Protein AF-A0A920KQH0-F1 (afdb_monomer)

Solvent-accessible surface area (backbone atoms only — not comparable to full-atom values): 5093 Å² total; per-residue (Å²): 134,87,81,84,59,79,67,51,59,62,51,50,52,54,52,52,51,50,51,53,53,51,53,50,42,49,72,67,34,51,63,53,34,55,75,58,71,55,44,86,89,76,51,62,92,87,70,51,82,73,81,44,52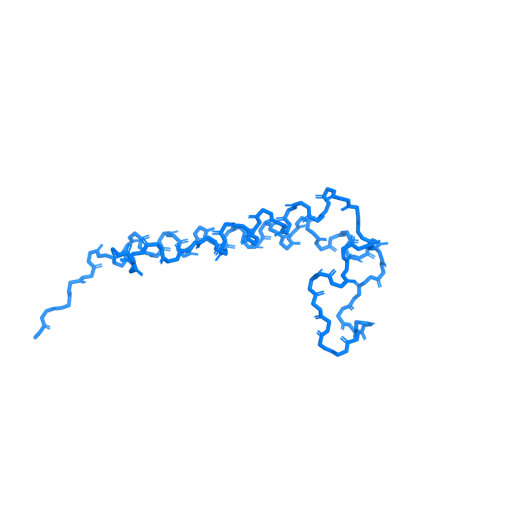,92,70,42,56,69,76,53,46,49,52,53,51,53,52,46,54,70,71,64,58,70,85,83,81,84,78,134

pLDDT: mean 85.44, std 12.98, range [30.03, 96.44]

Radius of gyration: 17.45 Å; Cα contacts (8 Å, |Δi|>4): 24; chains: 1; bounding box: 34×32×54 Å

Structure (mmCIF, N/CA/C/O backbone):
data_AF-A0A920KQH0-F1
#
_entry.id   AF-A0A920KQH0-F1
#
loop_
_atom_site.group_PDB
_atom_site.id
_atom_site.type_symbol
_atom_site.label_atom_id
_atom_site.label_alt_id
_atom_site.label_comp_id
_atom_site.label_asym_id
_atom_site.label_entity_id
_atom_site.label_seq_id
_atom_site.pdbx_PDB_ins_code
_atom_site.Cartn_x
_atom_site.Cartn_y
_atom_site.Cartn_z
_atom_site.occupancy
_atom_site.B_iso_or_equiv
_atom_site.auth_seq_id
_atom_site.auth_comp_id
_atom_site.auth_asym_id
_atom_site.auth_atom_id
_atom_site.pdbx_PDB_model_num
ATOM 1 N N . MET A 1 1 ? -6.080 -3.008 39.988 1.00 59.34 1 MET A N 1
ATOM 2 C CA . MET A 1 1 ? -6.356 -2.258 38.746 1.00 59.34 1 MET A CA 1
ATOM 3 C C . MET A 1 1 ? -7.059 -3.219 37.802 1.00 59.34 1 MET A C 1
ATOM 5 O O . MET A 1 1 ? -6.437 -4.204 37.430 1.00 59.34 1 MET A O 1
ATOM 9 N N . GLN A 1 2 ? -8.352 -3.034 37.527 1.00 70.62 2 GLN A N 1
ATOM 10 C CA . GLN A 1 2 ? -9.027 -3.829 36.495 1.00 70.62 2 GLN A CA 1
ATOM 11 C C . GLN A 1 2 ? -8.711 -3.212 35.132 1.00 70.62 2 GLN A C 1
ATOM 13 O O . GLN A 1 2 ? -8.760 -1.993 34.988 1.00 70.62 2 GLN A O 1
ATOM 18 N N . ILE A 1 3 ? -8.301 -4.042 34.172 1.00 79.00 3 ILE A N 1
ATOM 19 C CA . ILE A 1 3 ? -8.036 -3.602 32.802 1.00 79.00 3 ILE A CA 1
ATOM 20 C C . ILE A 1 3 ? -9.317 -3.796 32.001 1.00 79.00 3 ILE A C 1
ATOM 22 O O . ILE A 1 3 ? -9.745 -4.924 31.773 1.00 79.00 3 ILE A O 1
ATOM 26 N N . GLU A 1 4 ? -9.904 -2.687 31.568 1.00 79.75 4 GLU A N 1
ATOM 27 C CA . GLU A 1 4 ? -11.046 -2.676 30.660 1.00 79.75 4 GLU A CA 1
ATOM 28 C C . GLU A 1 4 ? -10.582 -3.051 29.246 1.00 79.75 4 GLU A C 1
ATOM 30 O O . GLU A 1 4 ? -9.876 -2.293 28.579 1.00 79.75 4 GLU A O 1
ATOM 35 N N . THR A 1 5 ? -10.957 -4.243 28.778 1.00 87.06 5 THR A N 1
ATOM 36 C CA . THR A 1 5 ? -10.538 -4.787 27.471 1.00 87.06 5 THR A CA 1
ATOM 37 C C . THR A 1 5 ? -11.579 -4.603 26.370 1.00 87.06 5 THR A C 1
ATOM 39 O O . THR A 1 5 ? -11.316 -4.952 25.220 1.00 87.06 5 THR A O 1
ATOM 42 N N . ALA A 1 6 ? -12.740 -4.017 26.676 1.00 89.38 6 ALA A N 1
ATOM 43 C CA . ALA A 1 6 ? -13.846 -3.861 25.728 1.00 89.38 6 ALA A CA 1
ATOM 44 C C . ALA A 1 6 ? -13.449 -3.103 24.444 1.00 89.38 6 ALA A C 1
ATOM 46 O O . ALA A 1 6 ? -13.971 -3.389 23.369 1.00 89.38 6 ALA A O 1
ATOM 47 N N . ILE A 1 7 ? -12.477 -2.186 24.529 1.00 90.00 7 ILE A N 1
ATOM 48 C CA . ILE A 1 7 ? -11.969 -1.437 23.370 1.00 90.00 7 ILE A CA 1
ATOM 49 C C . ILE A 1 7 ? -11.002 -2.243 22.485 1.00 90.00 7 ILE A C 1
ATOM 51 O O . ILE A 1 7 ? -10.768 -1.878 21.333 1.00 90.00 7 ILE A O 1
ATOM 55 N N . LEU A 1 8 ? -10.457 -3.359 22.983 1.00 92.06 8 LEU A N 1
ATOM 56 C CA . LEU A 1 8 ? -9.509 -4.187 22.230 1.00 92.06 8 LEU A CA 1
ATOM 57 C C . LEU A 1 8 ? -10.186 -4.918 21.072 1.00 92.06 8 LEU A C 1
ATOM 59 O O . LEU A 1 8 ? -9.576 -5.071 20.019 1.00 92.06 8 LEU A O 1
ATOM 63 N N . ALA A 1 9 ? -11.441 -5.339 21.241 1.00 92.31 9 ALA A N 1
ATOM 64 C CA . ALA A 1 9 ? -12.192 -6.026 20.194 1.00 92.31 9 ALA A CA 1
ATOM 65 C C . ALA A 1 9 ? -12.332 -5.180 18.907 1.00 92.31 9 ALA A C 1
ATOM 67 O O . ALA A 1 9 ? -11.868 -5.634 17.858 1.00 92.31 9 ALA A O 1
ATOM 68 N N . PRO A 1 10 ? -12.886 -3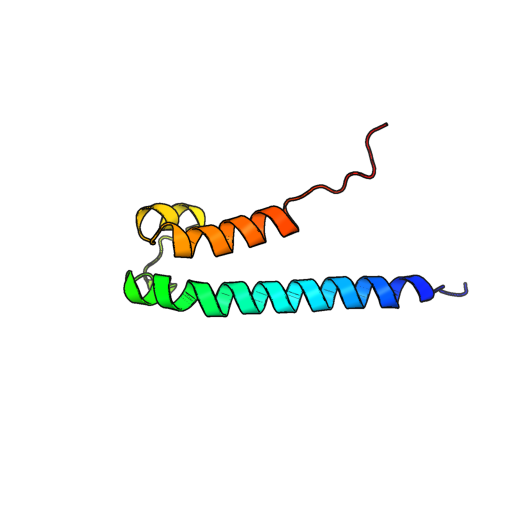.949 18.933 1.00 93.62 10 PRO A N 1
ATOM 69 C CA . PRO A 1 10 ? -12.970 -3.124 17.727 1.00 93.62 10 PRO A CA 1
ATOM 70 C C . PRO A 1 10 ? -11.588 -2.727 17.183 1.00 93.62 10 PRO A C 1
ATOM 72 O O . PRO A 1 10 ? -11.402 -2.693 15.967 1.00 93.62 10 PRO A O 1
ATOM 75 N N . ALA A 1 11 ? -10.594 -2.501 18.050 1.00 92.75 11 ALA A N 1
ATOM 76 C CA . ALA A 1 11 ? -9.226 -2.217 17.615 1.00 92.75 11 ALA A CA 1
ATOM 77 C C . ALA A 1 11 ? -8.599 -3.398 16.847 1.00 92.75 11 ALA A C 1
ATOM 79 O O . ALA A 1 11 ? -7.990 -3.199 15.794 1.00 92.75 11 ALA A O 1
ATOM 80 N N . ALA A 1 12 ? -8.788 -4.630 17.328 1.00 94.69 12 ALA A N 1
ATOM 81 C CA . ALA A 1 12 ? -8.297 -5.839 16.672 1.00 94.69 12 ALA A CA 1
ATOM 82 C C . ALA A 1 12 ? -8.965 -6.062 15.308 1.00 94.69 12 ALA A C 1
ATOM 84 O O . ALA A 1 12 ? -8.287 -6.435 14.351 1.00 94.69 12 ALA A O 1
ATOM 85 N N . VAL A 1 13 ? -10.267 -5.781 15.191 1.00 96.12 13 VAL A N 1
ATOM 86 C CA . VAL A 1 13 ? -10.992 -5.857 13.912 1.00 96.12 13 VAL A CA 1
ATOM 87 C C . VAL A 1 13 ? -10.419 -4.868 12.893 1.00 96.12 13 VAL A C 1
ATOM 89 O O . VAL A 1 13 ? -10.143 -5.258 11.759 1.00 96.12 13 VAL A O 1
ATOM 92 N N . LEU A 1 14 ? -10.174 -3.615 13.287 1.00 93.12 14 LEU A N 1
ATOM 93 C CA . LEU A 1 14 ? -9.579 -2.603 12.403 1.00 93.12 14 LEU A CA 1
ATOM 94 C C . LEU A 1 14 ? -8.145 -2.961 11.986 1.00 93.12 14 LEU A C 1
ATOM 96 O O . LEU A 1 14 ? -7.785 -2.807 10.816 1.00 93.12 14 LEU A O 1
ATOM 100 N N . ALA A 1 15 ? -7.337 -3.479 12.915 1.00 93.25 15 ALA A N 1
ATOM 101 C CA . ALA A 1 15 ? -5.983 -3.945 12.616 1.00 93.25 15 ALA A CA 1
ATOM 102 C C . ALA A 1 15 ? -5.999 -5.144 11.652 1.00 93.25 15 ALA A C 1
ATOM 104 O O . ALA A 1 15 ? -5.261 -5.164 10.665 1.00 93.25 15 ALA A O 1
ATOM 105 N N . GLY A 1 16 ? -6.886 -6.113 11.894 1.00 96.44 16 GLY A N 1
ATOM 106 C CA . GLY A 1 16 ? -7.079 -7.266 11.019 1.00 96.44 16 GLY A CA 1
ATOM 107 C C . GLY A 1 16 ? -7.531 -6.856 9.619 1.00 96.44 16 GLY A C 1
ATOM 108 O O . GLY A 1 16 ? -6.961 -7.310 8.628 1.00 96.44 16 GLY A O 1
ATOM 109 N N . TRP A 1 17 ? -8.490 -5.933 9.524 1.00 94.50 17 TRP A N 1
ATOM 110 C CA . TRP A 1 17 ? -8.945 -5.402 8.241 1.00 94.50 17 TRP A CA 1
ATOM 111 C C . TRP A 1 17 ? -7.827 -4.669 7.492 1.00 94.50 17 TRP A C 1
ATOM 113 O O . TRP A 1 17 ? -7.627 -4.900 6.300 1.00 94.50 17 TRP A O 1
ATOM 123 N N . THR A 1 18 ? -7.025 -3.868 8.196 1.00 93.00 18 THR A N 1
ATOM 124 C CA . THR A 1 18 ? -5.842 -3.210 7.616 1.00 93.00 18 THR A CA 1
ATOM 125 C C . THR A 1 18 ? -4.872 -4.229 7.012 1.00 93.00 18 THR A C 1
ATOM 127 O O . THR A 1 18 ? -4.395 -4.037 5.892 1.00 93.00 18 THR A O 1
ATOM 130 N N . MET A 1 19 ? -4.628 -5.350 7.700 1.00 95.88 19 MET A N 1
ATOM 131 C CA . MET A 1 19 ? -3.761 -6.417 7.192 1.00 95.88 19 MET A CA 1
ATOM 132 C C . MET A 1 19 ? -4.331 -7.081 5.931 1.00 95.88 19 MET A C 1
ATOM 134 O O . MET A 1 19 ? -3.591 -7.350 4.987 1.00 95.88 19 MET A O 1
ATOM 138 N N . VAL A 1 20 ? -5.648 -7.301 5.873 1.00 95.88 20 VAL A N 1
ATOM 139 C CA . VAL A 1 20 ? -6.314 -7.834 4.673 1.00 95.88 20 VAL A CA 1
ATOM 140 C C . VAL A 1 20 ? -6.105 -6.908 3.473 1.00 95.88 20 VAL A C 1
ATOM 142 O O . VAL A 1 20 ? -5.721 -7.373 2.397 1.00 95.88 20 VAL A O 1
ATOM 145 N N . VAL A 1 21 ? -6.295 -5.597 3.647 1.00 93.38 21 VAL A N 1
ATOM 146 C CA . VAL A 1 21 ? -6.087 -4.619 2.564 1.00 93.38 21 VAL A CA 1
ATOM 147 C C . VAL A 1 21 ? -4.607 -4.542 2.161 1.00 93.38 21 VAL A C 1
ATOM 149 O O . VAL A 1 21 ? -4.302 -4.445 0.971 1.00 93.38 21 VAL A O 1
ATOM 152 N N . PHE A 1 22 ? -3.676 -4.654 3.112 1.00 92.31 22 PHE A N 1
ATOM 153 C CA . PHE A 1 22 ? -2.239 -4.708 2.822 1.00 92.31 22 PHE A CA 1
ATOM 154 C C . PHE A 1 22 ? -1.859 -5.932 1.976 1.00 92.31 22 PHE A C 1
ATOM 156 O O . PHE A 1 22 ? -1.172 -5.806 0.959 1.00 92.31 22 PHE A O 1
ATOM 163 N N . LEU A 1 23 ? -2.353 -7.115 2.344 1.00 95.75 23 LEU A N 1
ATOM 164 C CA . LEU A 1 23 ? -2.137 -8.333 1.561 1.00 95.75 23 LEU A CA 1
ATOM 165 C C . LEU A 1 23 ? -2.753 -8.212 0.161 1.00 95.75 23 LEU A C 1
ATOM 167 O O . LEU A 1 23 ? -2.141 -8.635 -0.821 1.00 95.75 23 LEU A O 1
ATOM 171 N N . TRP A 1 24 ? -3.922 -7.577 0.048 1.00 93.50 24 TRP A N 1
ATOM 172 C CA . TRP A 1 24 ? -4.550 -7.292 -1.240 1.00 93.50 24 TRP A CA 1
ATOM 173 C C . TRP A 1 24 ? -3.705 -6.353 -2.115 1.00 93.50 24 TRP A C 1
ATOM 175 O O . TRP A 1 24 ? -3.523 -6.632 -3.303 1.00 93.50 24 TRP A O 1
ATOM 185 N N . LEU A 1 25 ? -3.119 -5.294 -1.5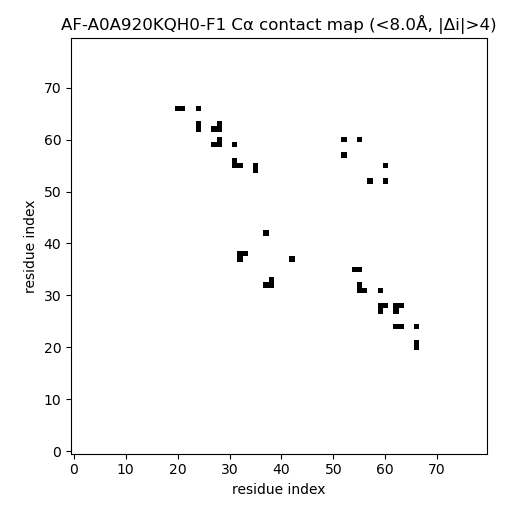43 1.00 93.12 25 LEU A N 1
ATOM 186 C CA . LEU A 1 25 ? -2.171 -4.419 -2.242 1.00 93.12 25 LEU A CA 1
ATOM 187 C C . LEU A 1 25 ? -0.994 -5.222 -2.812 1.00 93.12 25 LEU A C 1
ATOM 189 O O . LEU A 1 25 ? -0.709 -5.116 -4.008 1.00 93.12 25 LEU A O 1
ATOM 193 N N . ILE A 1 26 ? -0.325 -6.028 -1.977 1.00 92.19 26 ILE A N 1
ATOM 194 C CA . ILE A 1 26 ? 0.824 -6.845 -2.400 1.00 92.19 26 ILE A CA 1
ATOM 195 C C . ILE A 1 26 ? 0.407 -7.771 -3.541 1.00 92.19 26 ILE A C 1
ATOM 197 O O . ILE A 1 26 ? 1.019 -7.748 -4.610 1.00 92.19 26 ILE A O 1
ATOM 201 N N . ALA A 1 27 ? -0.670 -8.536 -3.351 1.00 94.31 27 ALA A N 1
ATOM 202 C CA . ALA A 1 27 ? -1.136 -9.514 -4.328 1.00 94.31 27 ALA A CA 1
ATOM 203 C C . ALA A 1 27 ? -1.450 -8.886 -5.696 1.00 94.31 27 ALA A C 1
ATOM 205 O O . ALA A 1 27 ? -1.210 -9.501 -6.736 1.00 94.31 27 ALA A O 1
ATOM 206 N N . ARG A 1 28 ? -1.981 -7.658 -5.717 1.00 92.69 28 ARG A N 1
ATOM 207 C CA . ARG A 1 28 ? -2.384 -6.984 -6.960 1.00 92.69 28 ARG A CA 1
ATOM 208 C C . ARG A 1 28 ? -1.272 -6.164 -7.605 1.00 92.69 28 ARG A C 1
ATOM 210 O O . ARG A 1 28 ? -1.304 -5.991 -8.822 1.00 92.69 28 ARG A O 1
ATOM 217 N N . ARG A 1 29 ? -0.302 -5.672 -6.831 1.00 90.94 29 ARG A N 1
ATOM 218 C CA . ARG A 1 29 ? 0.767 -4.796 -7.336 1.00 90.94 29 ARG A CA 1
ATOM 219 C C . ARG A 1 29 ? 2.053 -5.549 -7.681 1.00 90.94 29 ARG A C 1
ATOM 221 O O . ARG A 1 29 ? 2.715 -5.179 -8.647 1.00 90.94 29 ARG A O 1
ATOM 228 N N . MET A 1 30 ? 2.383 -6.627 -6.965 1.00 90.75 30 MET A N 1
ATOM 229 C CA . MET A 1 30 ? 3.604 -7.420 -7.199 1.00 90.75 30 MET A CA 1
ATOM 230 C C . MET A 1 30 ? 3.776 -7.927 -8.643 1.00 90.75 30 MET A C 1
ATOM 232 O O . MET A 1 30 ? 4.888 -7.830 -9.162 1.00 90.75 30 MET A O 1
ATOM 236 N N . PRO 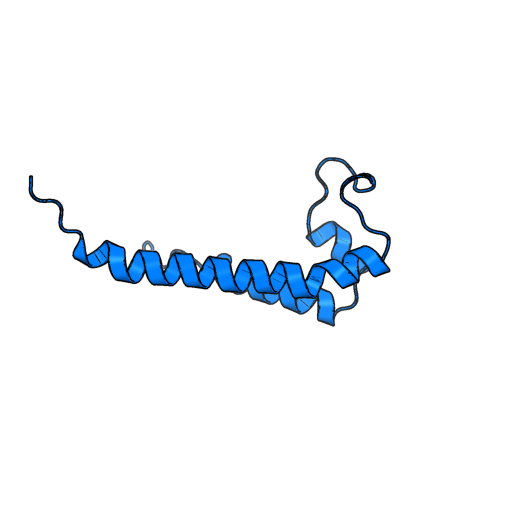A 1 31 ? 2.726 -8.392 -9.351 1.00 91.94 31 PRO A N 1
ATOM 237 C CA . PRO A 1 31 ? 2.875 -8.807 -10.746 1.00 91.94 31 PRO A CA 1
ATOM 238 C C . PRO A 1 31 ? 3.323 -7.671 -11.677 1.00 91.94 31 PRO A C 1
ATOM 240 O O . PRO A 1 31 ? 4.053 -7.917 -12.632 1.00 91.94 31 PRO A O 1
ATOM 243 N N . ALA A 1 32 ? 2.925 -6.425 -11.393 1.00 92.31 32 ALA A N 1
ATOM 244 C CA . ALA A 1 32 ? 3.332 -5.267 -12.187 1.00 92.31 32 ALA A CA 1
ATOM 245 C C . ALA A 1 32 ? 4.821 -4.939 -11.993 1.00 92.31 32 ALA A C 1
ATOM 247 O O . ALA A 1 32 ? 5.500 -4.610 -12.961 1.00 92.31 32 ALA A O 1
ATOM 248 N N . PHE A 1 33 ? 5.344 -5.098 -10.772 1.00 91.44 33 PHE A N 1
ATOM 249 C CA . PHE A 1 33 ? 6.781 -4.986 -10.504 1.00 91.44 33 PHE A CA 1
ATOM 250 C C . PHE A 1 33 ? 7.586 -6.055 -11.244 1.00 91.44 33 PHE A C 1
ATOM 252 O O . PHE A 1 33 ? 8.568 -5.727 -11.906 1.00 91.44 33 PHE A O 1
ATOM 259 N N . ALA A 1 34 ? 7.134 -7.312 -11.192 1.00 90.06 34 ALA A N 1
ATOM 260 C CA . ALA A 1 34 ? 7.784 -8.409 -11.905 1.00 90.06 34 ALA A CA 1
ATOM 261 C C . ALA A 1 34 ? 7.796 -8.176 -13.427 1.00 90.06 34 ALA A C 1
ATOM 263 O O . ALA A 1 34 ? 8.832 -8.350 -14.064 1.00 90.06 34 ALA A O 1
ATOM 264 N N . ALA A 1 35 ? 6.677 -7.719 -14.001 1.00 90.56 35 ALA A N 1
ATOM 265 C CA . ALA A 1 35 ? 6.580 -7.391 -15.424 1.00 90.56 35 ALA A CA 1
ATOM 266 C C . ALA A 1 35 ? 7.484 -6.214 -15.840 1.00 90.56 35 ALA A C 1
ATOM 268 O O . ALA A 1 35 ? 7.966 -6.188 -16.968 1.00 90.56 35 ALA A O 1
ATOM 269 N N . ALA A 1 36 ? 7.741 -5.268 -14.932 1.00 89.38 36 ALA A N 1
ATOM 270 C CA . ALA A 1 36 ? 8.669 -4.156 -15.140 1.00 89.38 36 ALA A CA 1
ATOM 271 C C . ALA A 1 36 ? 10.142 -4.523 -14.856 1.00 89.38 36 ALA A C 1
ATOM 273 O O . ALA A 1 36 ? 11.011 -3.659 -14.926 1.00 89.38 36 ALA A O 1
ATOM 274 N N . GLY A 1 37 ? 10.444 -5.782 -14.507 1.00 89.00 37 GLY A N 1
ATOM 275 C CA . GLY A 1 37 ? 11.802 -6.223 -14.163 1.00 89.00 37 GLY A CA 1
ATOM 276 C C . GLY A 1 37 ? 12.324 -5.673 -12.830 1.00 89.00 37 GLY A C 1
ATOM 277 O O . GLY A 1 37 ? 13.517 -5.769 -12.537 1.00 89.00 37 GLY A O 1
ATOM 278 N N . ILE A 1 38 ? 11.441 -5.108 -12.006 1.00 88.31 38 ILE A N 1
ATOM 279 C CA . ILE A 1 38 ? 11.790 -4.505 -10.726 1.00 88.31 38 ILE A CA 1
ATOM 280 C C . ILE A 1 38 ? 11.804 -5.600 -9.658 1.00 88.31 38 ILE A C 1
ATOM 282 O O . ILE A 1 38 ? 10.777 -6.202 -9.340 1.00 88.31 38 ILE A O 1
ATOM 286 N N . THR A 1 39 ? 12.973 -5.838 -9.069 1.00 84.56 39 THR A N 1
ATOM 287 C CA . THR A 1 39 ? 13.165 -6.802 -7.980 1.00 84.56 39 THR A CA 1
ATOM 288 C C . THR A 1 39 ? 13.865 -6.139 -6.802 1.00 84.56 39 THR A C 1
ATOM 290 O O . THR A 1 39 ? 14.575 -5.149 -6.967 1.00 84.56 39 THR A O 1
ATOM 293 N N . VAL A 1 40 ? 13.703 -6.708 -5.605 1.00 77.12 40 VAL A N 1
ATOM 294 C CA . VAL A 1 40 ? 14.365 -6.207 -4.387 1.00 77.12 40 VAL A CA 1
ATOM 295 C C . VAL A 1 40 ? 15.894 -6.209 -4.531 1.00 77.12 40 VAL A C 1
ATOM 297 O O . VAL A 1 40 ? 16.550 -5.322 -4.002 1.00 77.12 40 VAL A O 1
ATOM 300 N N . GLY A 1 41 ? 16.462 -7.160 -5.281 1.00 82.25 41 GLY A N 1
ATOM 301 C CA . GLY A 1 41 ? 17.910 -7.251 -5.499 1.00 82.25 41 GLY A CA 1
ATOM 302 C C . GLY A 1 41 ? 18.480 -6.209 -6.467 1.00 82.25 41 GLY A C 1
ATOM 303 O O . GLY A 1 41 ? 19.666 -5.910 -6.391 1.00 82.25 41 GLY A O 1
ATOM 304 N N . ASN A 1 42 ? 17.647 -5.644 -7.346 1.00 83.56 42 ASN A N 1
ATOM 305 C CA . ASN A 1 42 ? 18.081 -4.691 -8.374 1.00 83.56 42 ASN A CA 1
ATOM 306 C C . ASN A 1 42 ? 17.725 -3.237 -8.034 1.00 83.56 42 ASN A C 1
ATOM 308 O O . ASN A 1 42 ? 18.112 -2.324 -8.763 1.00 83.56 42 ASN A O 1
ATOM 312 N N . MET A 1 43 ? 16.965 -3.004 -6.961 1.00 83.56 43 MET A N 1
ATOM 313 C CA . MET A 1 43 ? 16.643 -1.651 -6.525 1.00 83.56 43 MET A CA 1
ATOM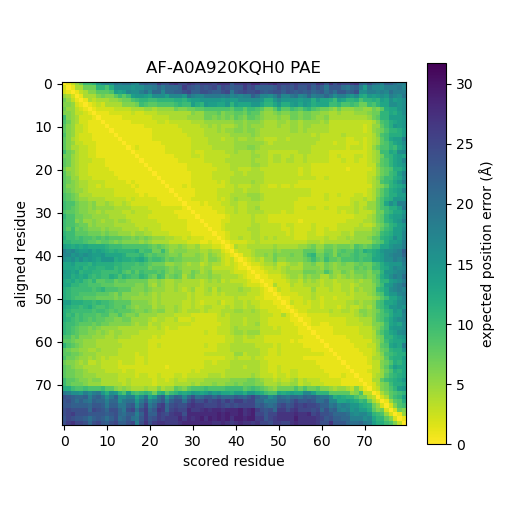 314 C C . MET A 1 43 ? 17.857 -0.987 -5.858 1.00 83.56 43 MET A C 1
ATOM 316 O O . MET A 1 43 ? 18.545 -1.629 -5.061 1.00 83.56 43 MET A O 1
ATOM 320 N N . PRO A 1 44 ? 18.095 0.313 -6.113 1.00 86.62 44 PRO A N 1
ATOM 321 C CA . PRO A 1 44 ? 19.068 1.088 -5.356 1.00 86.62 44 PRO A CA 1
ATOM 322 C C . PRO A 1 44 ? 18.809 1.011 -3.847 1.00 86.62 44 PRO A C 1
ATOM 324 O O . PRO A 1 44 ? 17.661 0.970 -3.395 1.00 86.62 44 PRO A O 1
ATOM 327 N N . ALA A 1 45 ? 19.877 1.044 -3.048 1.00 87.94 45 ALA A N 1
ATOM 328 C CA . ALA A 1 45 ? 19.745 1.118 -1.599 1.00 87.94 45 ALA A CA 1
ATOM 329 C C . ALA A 1 45 ? 18.940 2.370 -1.201 1.00 87.94 45 ALA A C 1
ATOM 331 O O . ALA A 1 45 ? 19.253 3.481 -1.624 1.00 87.94 45 ALA A O 1
ATOM 332 N N . GLY A 1 46 ? 17.897 2.181 -0.390 1.00 85.81 46 GLY A N 1
ATOM 333 C CA . GLY A 1 46 ? 16.997 3.261 0.024 1.00 85.81 46 GLY A CA 1
ATOM 334 C C . GLY A 1 46 ? 15.883 3.605 -0.971 1.00 85.81 46 GLY A C 1
ATOM 335 O O . GLY A 1 46 ? 15.155 4.565 -0.714 1.00 85.81 46 GLY A O 1
ATOM 336 N N . ALA A 1 47 ? 15.722 2.834 -2.055 1.00 85.25 47 ALA A N 1
ATOM 337 C CA . ALA A 1 47 ? 14.609 2.998 -2.985 1.00 85.25 47 ALA A CA 1
ATOM 338 C C . ALA A 1 47 ? 13.251 2.905 -2.273 1.00 85.25 47 ALA A C 1
ATOM 340 O O . ALA A 1 47 ? 13.022 2.074 -1.387 1.00 85.25 47 ALA A O 1
ATOM 341 N N . ARG A 1 48 ? 12.336 3.775 -2.681 1.00 85.38 48 ARG A N 1
ATOM 342 C CA . ARG A 1 48 ? 10.984 3.926 -2.152 1.00 85.38 48 ARG A CA 1
ATOM 343 C C . ARG A 1 48 ? 9.966 3.525 -3.206 1.00 85.38 48 ARG A C 1
ATOM 345 O O . ARG A 1 48 ? 10.229 3.534 -4.404 1.00 85.38 48 ARG A O 1
ATOM 352 N N . GLY A 1 49 ? 8.739 3.263 -2.758 1.00 81.38 49 GLY A N 1
ATOM 353 C CA . GLY A 1 49 ? 7.628 2.964 -3.664 1.00 81.38 49 GLY A CA 1
ATOM 354 C C . GLY A 1 49 ? 7.395 4.047 -4.728 1.00 81.38 49 GLY A C 1
ATOM 355 O O . GLY A 1 49 ? 7.019 3.704 -5.847 1.00 81.38 49 GLY A O 1
ATOM 356 N N . VAL A 1 50 ? 7.671 5.316 -4.405 1.00 85.69 50 VAL A N 1
ATOM 357 C CA . VAL A 1 50 ? 7.536 6.461 -5.326 1.00 85.69 50 VAL A CA 1
ATOM 358 C C . VAL A 1 50 ? 8.553 6.438 -6.471 1.00 85.69 50 VAL A C 1
ATOM 360 O O . VAL A 1 50 ? 8.228 6.846 -7.582 1.00 85.69 50 VAL A O 1
ATOM 363 N N . ASP A 1 51 ? 9.738 5.860 -6.258 1.00 88.50 51 ASP A N 1
ATOM 364 C CA . ASP A 1 51 ? 10.805 5.791 -7.272 1.00 88.50 51 ASP A CA 1
ATOM 365 C C . ASP A 1 51 ? 10.446 4.837 -8.430 1.00 88.50 51 ASP A C 1
ATOM 367 O O . ASP A 1 51 ? 11.104 4.793 -9.470 1.00 88.50 51 ASP A O 1
ATOM 371 N N . THR A 1 52 ? 9.371 4.062 -8.257 1.00 86.88 52 THR A N 1
ATOM 372 C CA . THR A 1 52 ? 8.883 3.077 -9.229 1.00 86.88 52 THR A CA 1
ATOM 373 C C . THR A 1 52 ? 7.657 3.553 -10.006 1.00 86.88 52 THR A C 1
ATOM 375 O O . THR A 1 52 ? 7.217 2.868 -10.928 1.00 86.88 52 THR A O 1
ATOM 378 N N . GLU A 1 53 ? 7.112 4.736 -9.695 1.00 87.69 53 GLU A N 1
ATOM 379 C CA . GLU A 1 53 ? 5.856 5.201 -10.297 1.00 87.69 53 GLU A CA 1
ATOM 380 C C . GLU A 1 53 ? 5.947 5.405 -11.810 1.00 87.69 53 GLU A C 1
ATOM 382 O O . GLU A 1 53 ? 5.013 5.040 -12.519 1.00 87.69 53 GLU A O 1
ATOM 387 N N . GLY A 1 54 ? 7.082 5.898 -12.314 1.00 89.31 54 GLY A N 1
ATOM 388 C CA . GLY A 1 54 ? 7.307 6.081 -13.753 1.00 89.31 54 GLY A CA 1
ATOM 389 C C . GLY A 1 54 ? 7.500 4.779 -14.541 1.00 89.31 54 GLY A C 1
ATOM 390 O O . GLY A 1 54 ? 7.483 4.802 -15.767 1.00 89.31 54 GLY A O 1
ATOM 391 N N . GLN A 1 55 ? 7.687 3.650 -13.854 1.00 89.38 55 GLN A N 1
ATOM 392 C CA . GLN A 1 55 ? 7.965 2.344 -14.466 1.00 89.38 55 GLN A CA 1
ATOM 393 C C . GLN A 1 55 ? 6.724 1.440 -14.511 1.00 89.38 55 GLN A C 1
ATOM 395 O O . GLN A 1 55 ? 6.698 0.443 -15.230 1.00 89.38 55 GLN A O 1
ATOM 400 N N . LEU A 1 56 ? 5.690 1.774 -13.736 1.00 90.69 56 LEU A N 1
ATOM 401 C CA . LEU A 1 56 ? 4.463 0.994 -13.619 1.00 90.69 56 LEU A CA 1
ATOM 402 C C . LEU A 1 56 ? 3.301 1.691 -14.333 1.00 90.69 56 LEU A C 1
ATOM 404 O O . LEU A 1 56 ? 3.221 2.913 -14.400 1.00 90.69 56 LEU A O 1
ATOM 408 N N . SER A 1 57 ? 2.336 0.905 -14.819 1.00 92.00 57 SER A N 1
ATOM 409 C CA . SER A 1 57 ? 1.083 1.471 -15.338 1.00 92.00 57 SER A CA 1
ATOM 410 C C . SER A 1 57 ? 0.340 2.269 -14.255 1.00 92.00 57 SER A C 1
ATOM 412 O O . SER A 1 57 ? 0.328 1.876 -13.085 1.00 92.00 57 SER A O 1
ATOM 414 N N . ALA A 1 58 ? -0.374 3.329 -14.648 1.00 92.44 58 ALA A N 1
ATOM 415 C CA . ALA A 1 58 ? -1.159 4.153 -13.721 1.00 92.44 58 ALA A CA 1
ATOM 416 C C . ALA A 1 58 ? -2.114 3.317 -12.848 1.00 92.44 58 ALA A C 1
ATOM 418 O O . ALA A 1 58 ? -2.184 3.505 -11.638 1.00 92.44 58 ALA A O 1
ATOM 419 N N . LYS A 1 59 ? -2.772 2.310 -13.436 1.00 91.50 59 LYS A N 1
ATOM 420 C CA . LYS A 1 59 ? -3.684 1.409 -12.718 1.00 91.50 59 LYS A CA 1
ATOM 421 C C . LYS A 1 59 ? -2.986 0.591 -11.626 1.00 91.50 59 LYS A C 1
ATOM 423 O O . LYS A 1 59 ? -3.593 0.334 -10.590 1.00 91.50 59 LYS A O 1
ATOM 428 N N . ALA A 1 60 ? -1.735 0.182 -11.844 1.00 91.88 60 ALA A N 1
ATOM 429 C CA . ALA A 1 60 ? -0.947 -0.512 -10.825 1.00 91.88 60 ALA A CA 1
ATOM 430 C C . ALA A 1 60 ? -0.545 0.433 -9.678 1.00 91.88 60 ALA A C 1
ATOM 432 O O . ALA A 1 60 ? -0.535 0.017 -8.518 1.00 91.88 60 ALA A O 1
ATOM 433 N N . ASN A 1 61 ? -0.276 1.706 -9.986 1.00 92.88 61 ASN A N 1
ATOM 434 C CA . ASN A 1 61 ? 0.035 2.726 -8.983 1.00 92.88 61 ASN A CA 1
ATOM 435 C C . ASN A 1 61 ? -1.191 3.136 -8.153 1.00 92.88 61 ASN A C 1
ATOM 437 O O . ASN A 1 61 ? -1.072 3.236 -6.934 1.00 92.88 61 ASN A O 1
ATOM 441 N N . TRP A 1 62 ? -2.382 3.244 -8.756 1.00 92.38 62 TRP A N 1
ATOM 442 C CA . TRP A 1 62 ? -3.614 3.629 -8.048 1.00 92.38 62 TRP A CA 1
ATOM 443 C C . TRP A 1 62 ? -3.936 2.739 -6.847 1.00 92.38 62 TRP A C 1
ATOM 445 O O . TRP A 1 62 ? -4.452 3.219 -5.844 1.00 92.38 62 TRP A O 1
ATOM 455 N N . ILE A 1 63 ? -3.623 1.443 -6.913 1.00 91.06 63 ILE A N 1
ATOM 456 C CA . ILE A 1 63 ? -3.837 0.521 -5.786 1.00 91.06 63 ILE A CA 1
ATOM 457 C C . ILE A 1 63 ? -2.958 0.929 -4.596 1.00 91.06 63 ILE A C 1
ATOM 459 O O . ILE A 1 63 ? -3.437 0.979 -3.465 1.00 91.06 63 ILE A O 1
ATOM 463 N N . SER A 1 64 ? -1.691 1.269 -4.859 1.00 90.94 64 SER A N 1
ATOM 464 C CA . SER A 1 64 ? -0.775 1.766 -3.829 1.00 90.94 64 SER A CA 1
ATOM 465 C C . SER A 1 64 ? -1.204 3.122 -3.303 1.00 90.94 64 SER A C 1
ATOM 467 O O . SER A 1 64 ? -1.167 3.320 -2.097 1.00 90.94 64 SER A O 1
ATOM 469 N N . HIS A 1 65 ? -1.623 4.036 -4.178 1.00 91.19 65 HIS A N 1
ATOM 470 C CA . HIS A 1 65 ? -2.095 5.360 -3.775 1.00 91.19 65 HIS A CA 1
ATOM 471 C C . HIS A 1 65 ? -3.337 5.264 -2.886 1.00 91.19 65 HIS A C 1
ATOM 473 O O . HIS A 1 65 ? -3.385 5.912 -1.849 1.00 91.19 65 HIS A O 1
ATOM 479 N N . ASN A 1 66 ? -4.287 4.382 -3.213 1.00 92.06 66 ASN A N 1
ATOM 480 C CA . ASN A 1 66 ? -5.459 4.121 -2.372 1.00 92.06 66 ASN A CA 1
ATOM 481 C C . ASN A 1 66 ? -5.076 3.569 -0.997 1.00 92.06 66 ASN A C 1
ATOM 483 O O . ASN A 1 66 ? -5.603 4.028 0.013 1.00 92.06 66 ASN A O 1
ATOM 487 N N . TYR A 1 67 ? -4.152 2.605 -0.946 1.00 90.81 67 TYR A N 1
ATOM 488 C CA . TYR A 1 67 ? -3.656 2.092 0.329 1.00 90.81 67 TYR A CA 1
ATOM 489 C C . TYR A 1 67 ? -2.971 3.192 1.142 1.00 90.81 67 TYR A C 1
ATOM 491 O O . TYR A 1 67 ? -3.300 3.365 2.311 1.00 90.81 67 TYR A O 1
ATOM 499 N N . THR A 1 68 ? -2.074 3.967 0.520 1.00 89.88 68 THR A N 1
ATOM 500 C CA . THR A 1 68 ? -1.402 5.099 1.165 1.00 89.88 68 THR A CA 1
ATOM 501 C C . THR A 1 68 ? -2.428 6.082 1.708 1.00 89.88 68 THR A C 1
ATOM 503 O O . THR A 1 68 ? -2.388 6.365 2.892 1.00 89.88 68 THR A O 1
ATOM 506 N N . HIS A 1 69 ? -3.421 6.505 0.924 1.00 87.50 69 HIS A N 1
ATOM 507 C CA . HIS A 1 69 ? -4.468 7.407 1.406 1.00 87.50 69 HIS A CA 1
ATOM 508 C C . HIS A 1 69 ? -5.298 6.831 2.565 1.00 87.50 69 HIS A C 1
ATOM 510 O O . HIS A 1 69 ? -5.686 7.587 3.451 1.00 87.50 69 HIS A O 1
ATOM 516 N N . 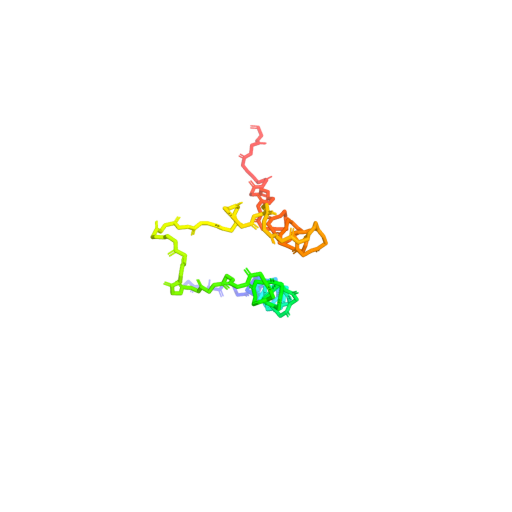LEU A 1 70 ? -5.559 5.519 2.604 1.00 85.25 70 LEU A N 1
ATOM 517 C CA . LEU A 1 70 ? -6.267 4.878 3.722 1.00 85.25 70 LEU A CA 1
ATOM 518 C C . LEU A 1 70 ? -5.465 4.913 5.033 1.00 85.25 70 LEU A C 1
ATOM 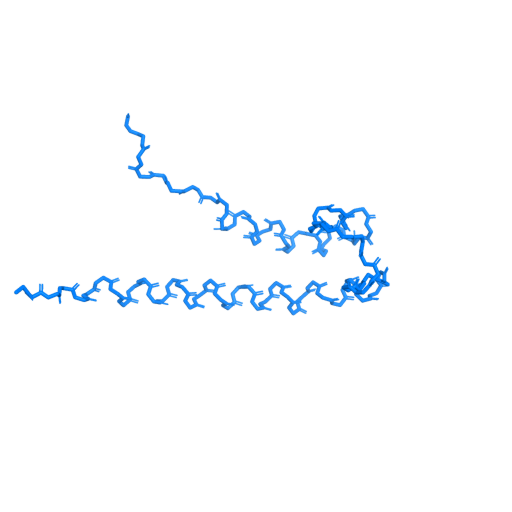520 O O . LEU A 1 70 ? -6.071 4.982 6.100 1.00 85.25 70 LEU A O 1
ATOM 524 N N . VAL A 1 71 ? -4.129 4.856 4.961 1.00 85.88 71 VAL A N 1
ATOM 525 C CA . VAL A 1 71 ? -3.243 4.786 6.144 1.00 85.88 71 VAL A CA 1
ATOM 526 C C . VAL A 1 71 ? -2.533 6.105 6.472 1.00 85.88 71 VAL A C 1
ATOM 528 O O . VAL A 1 71 ? -2.007 6.265 7.570 1.00 85.88 71 VAL A O 1
ATOM 531 N N . GLU A 1 72 ? -2.505 7.041 5.526 1.00 83.88 72 GLU A N 1
ATOM 532 C CA . GLU A 1 72 ? -1.939 8.388 5.654 1.00 83.88 72 GLU A CA 1
ATOM 533 C C . GLU A 1 72 ? -2.940 9.357 6.288 1.00 83.88 72 GLU A C 1
ATOM 535 O O . GLU A 1 72 ? -2.536 10.338 6.919 1.00 83.88 72 GLU A O 1
ATOM 540 N N . GLN A 1 73 ? -4.246 9.088 6.145 1.00 76.50 73 GLN A N 1
ATOM 541 C CA . GLN A 1 73 ? -5.270 9.961 6.703 1.00 76.50 73 GLN A CA 1
ATOM 542 C C . GLN A 1 73 ? -5.148 10.097 8.231 1.00 76.50 73 GLN A C 1
ATOM 544 O O . GLN A 1 73 ? -4.779 9.153 8.934 1.00 76.50 73 GLN A O 1
ATOM 549 N N . PRO A 1 74 ? -5.410 11.298 8.773 1.00 65.75 74 PRO A N 1
ATOM 550 C CA . PRO A 1 74 ? -4.768 11.726 10.001 1.00 65.75 74 PRO A CA 1
ATOM 551 C C . PRO A 1 74 ? -5.396 11.131 11.254 1.00 65.75 74 PRO A C 1
ATOM 553 O O . PRO A 1 74 ? -6.603 10.926 11.354 1.00 65.75 74 PRO A O 1
ATOM 556 N N . ARG A 1 75 ? -4.555 11.066 12.288 1.00 59.31 75 ARG A N 1
ATOM 557 C CA . ARG A 1 75 ? -4.928 11.246 13.697 1.00 59.31 75 ARG A CA 1
ATOM 558 C C . ARG A 1 75 ? -5.644 12.598 13.895 1.00 59.31 75 ARG A C 1
ATOM 560 O O . ARG A 1 75 ? -5.064 13.531 14.443 1.00 59.31 75 ARG A O 1
ATOM 567 N N . SER A 1 76 ? -6.892 12.732 13.463 1.00 47.06 76 SER A N 1
ATOM 568 C CA . SER A 1 76 ? -7.696 13.962 13.553 1.00 47.06 76 SER A CA 1
ATOM 569 C C . SER A 1 76 ? -8.302 14.223 14.945 1.00 47.06 76 SER A C 1
ATOM 571 O O . SER A 1 76 ? -9.362 14.826 15.050 1.00 47.06 76 SER A O 1
ATOM 573 N N . PHE A 1 77 ? -7.635 13.814 16.034 1.00 48.28 77 PHE A N 1
ATOM 574 C CA . PHE A 1 77 ? -8.170 13.982 17.397 1.00 48.28 77 PHE A CA 1
ATOM 575 C C . PHE A 1 77 ? -7.518 15.104 18.234 1.00 48.28 77 PHE A C 1
ATOM 577 O O . PHE A 1 77 ? -8.081 15.494 19.250 1.00 48.28 77 PHE A O 1
ATOM 584 N N . ILE A 1 78 ? -6.372 15.679 17.839 1.00 43.69 78 ILE A N 1
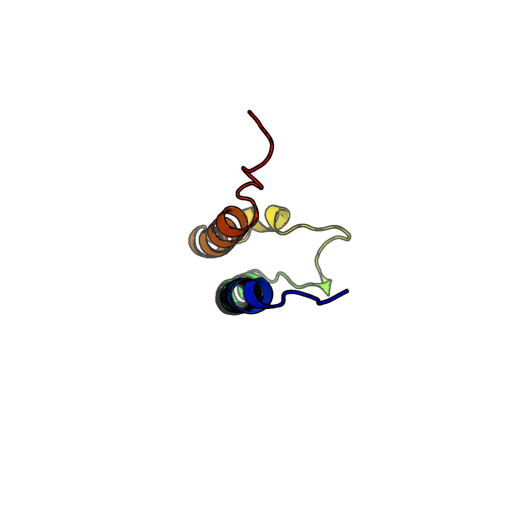ATOM 585 C CA . ILE A 1 78 ? -5.737 16.792 18.585 1.00 43.69 78 ILE A CA 1
ATOM 586 C C . ILE A 1 78 ? -5.490 17.972 17.648 1.00 43.69 78 ILE A C 1
ATOM 588 O O . ILE A 1 78 ? -4.374 18.208 17.189 1.00 43.69 78 ILE A O 1
ATOM 592 N N . ARG A 1 79 ? -6.562 18.703 17.346 1.00 30.03 79 ARG A N 1
ATOM 593 C CA . ARG A 1 79 ? -6.521 20.140 17.060 1.00 30.03 79 ARG A CA 1
ATOM 594 C C . ARG A 1 79 ? -7.935 20.704 17.232 1.00 30.03 79 ARG A C 1
ATOM 596 O O . ARG A 1 79 ? -8.742 20.600 16.315 1.00 30.03 79 ARG A O 1
ATOM 603 N N . TRP A 1 80 ? -8.212 21.231 18.423 1.00 50.69 80 TRP A N 1
ATOM 604 C CA . TRP A 1 80 ? -9.182 22.309 18.623 1.00 50.69 80 TRP A CA 1
ATOM 605 C C . TRP A 1 80 ? -8.418 23.629 18.541 1.00 50.69 80 TRP A C 1
ATOM 607 O O . TRP A 1 80 ? -7.265 23.648 19.036 1.00 50.69 80 TRP A O 1
#

Foldseek 3Di:
DDDDCVVVVVVVVVVVVLVVLVVVLCVQQVVQCVVLVHDPVPDPVPDDPVNCCVSGDPVSVVSVVVSCCVVVDDPPPPDD

Secondary structure (DSSP, 8-state):
-----TTHHHHHHHHHHHHHHHHHHHHHHHHHHHHTT--TTTSPTT--GGGGGGGS-HHHHHHHHHHHHHHHS--TTS--

Mean predicted aligned error: 7.03 Å

Sequence (80 aa):
MQIETAILAPAAVLAGWTMVVFLWLIARRMPAFAAAGITVGNMPAGARGVDTEGQLSAKANWISHNYTHLVEQPRSFIRW

=== Feature glossary ===
Legend for the data blocks above and below:

— What the protein is —

Sequence gives the chain of amino acids in standard one-letter code (A=alanine, C=cysteine, …, Y=tyrosine), read N→C. It is the only feature that is directly encoded by the gene; all structural features are derived from the folded form of this sequence.

The annotation block draws on four external resources. InterPro: which protein families and domains the sequence belongs to. GO: standardized terms for what the protein does, what process it participates in, and where in the cell it acts. CATH: which structural fold it has in the CATH hierarchy. Organism: the species of origin.

— Where its atoms are —

Atomic coordinates in PDBx/mmCIF format — the same representation the Protein Data Bank distributes. Each line of the _atom_site loop places one backbone atom in Cartesian space (units: ångströms, origin: arbitrary).

Six rendered views show the 3D structure from the faces of a cube — i.e. along ±x, ±y, ±z. Rendering representation is drawn randomly per protein from cartoon (secondary-structure ribbons), sticks (backbone bonds), or molecular surface; coloring is either N→C rainbow (blue at the N-terminus through red at the C-terminus) or one color per chain.

— Local backbone conformation —

DSSP 8-state secondary structure assigns each residue one of H (α-helix), G (3₁₀-helix), I (π-helix), E (extended β-strand), B (isolated β-bridge), T (hydrogen-bonded turn), S (bend), or '-' (coil). The assignment is computed from backbone hydrogen-bond geometry via the Kabsch–Sander algorithm.

P-SEA three-state annotation labels each residue as helix, strand, or coil based purely on the 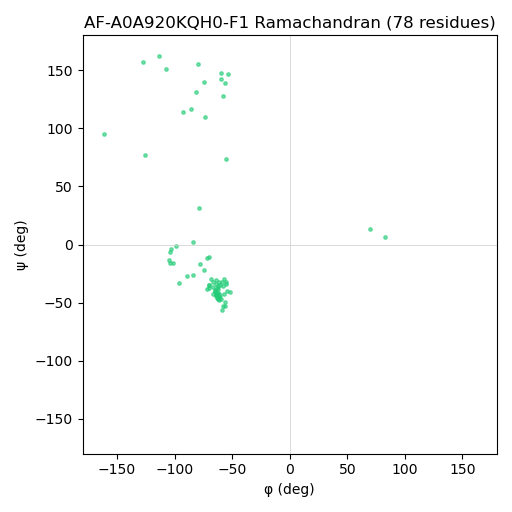geometry of the Cα trace. It serves as a fallback when the full backbone (and thus DSSP) is unavailable.

φ (phi) and ψ (psi) are the two rotatable backbone dihedrals per residue: φ is the C(i-1)–N–Cα–C torsion, ψ is the N–Cα–C–N(i+1) torsion, both in degrees on (−180°, 180°]. α-helical residues cluster near (−60°, −45°); β-strand residues near (−120°, +130°). A Ramachandran plot is simply a scatter of (φ, ψ) for every residue.

— Global shape and packing —

Radius of gyration (Rg) is the root-mean-square distance of Cα atoms from their centroid — a single number for overall size and compactness. A globular domain of N residues has Rg ≈ 2.2·N^0.38 Å; an extended or disordered chain has a much larger Rg. The Cα contact count is the number of residue pairs whose Cα atoms are within 8 Å and are more than four positions apart in sequence — a standard proxy for tertiary packing density. The bounding box is the smallest axis-aligned box enclosing all Cα atoms.

Accessible surface area quantifies burial. A residue with SASA near zero is packed into the hydrophobic core; one with SASA >100 Å² sits on the surface. Computed here via the Shrake–Rupley numerical algorithm with a 1.4 Å probe.

The contact map is a binary N×N matrix image: pixel (i, j) is dark where Cα_i and Cα_j are within 8 Å and |i−j|>4. Because the |i−j|>4 filter removes local helical contacts, off-diagonal stripes parallel to the main diagonal indicate parallel β-sheets; stripes perpendicular to it indicate antiparallel β-sheets. The Ramachandran plot scatters every residue's (φ, ψ) pair against the sterically allowed regions. The PAE heatmap renders the predicted-aligned-error matrix.

— Structural neighborhood —

A 3Di character summarizes, for each residue, the relative orientation of the Cα frame of its nearest spatial neighbor. Because it encodes fold topology rather than chemistry, 3Di alignments detect remote structural similarity that sequence alignment misses.

Structural nearest neighbors (via Foldseek easy-search vs the PDB). Reported per hit: target PDB id, E-value, and alignment TM-score. A TM-score above ~0.5 is the conventional threshold for 'same fold'.

— Confidence and disorder —

For AlphaFold models, the B-factor field carries pLDDT — the model's own estimate of local accuracy on a 0–100 scale. Regions with pLDDT<50 should be treated as essentially unmodeled; they often correspond to intrinsically disordered segments.

B-factor (Debye–Waller factor) reflects atomic displacement in the crystal lattice. It is an experimental observable (units Å²), not a prediction; low values mean the atom is pinned down, high values mean it moves or is heterogeneous across the crystal.

Predicted Aligned Error (PAE) is an AlphaFold confidence matrix: entry (i, j) is the expected error in the position of residue j, in ångströms, when the prediction is superimposed on the true structure at residue i. Low PAE within a block of residues means that block is internally rigid and well-predicted; high PAE between two blocks means their relative placement is uncertain even if each block individually is confident.